Protein AF-A0A6M0Q536-F1 (afdb_monomer)

Nearest PDB structures (foldseek):
  7dgu-assembly1_A  TM=4.627E-01  e=6.100E+00  Escherichia coli 'BL21-Gold(DE3)pLysS AG'

Solvent-accessible surface area (backbone atoms only — not comparable to full-atom values): 6982 Å² total; per-residue (Å²): 132,87,82,49,74,70,56,54,53,50,52,52,52,52,51,51,53,51,48,51,36,23,43,57,85,46,100,73,49,88,77,66,65,60,86,51,52,60,60,49,54,52,47,50,54,52,47,60,52,52,55,46,62,73,68,71,52,58,64,66,59,53,46,54,47,53,52,51,51,52,54,47,52,55,47,50,48,53,52,40,47,74,71,69,31,56,46,75,71,44,77,35,94,88,29,70,66,43,54,52,52,50,52,51,50,52,52,51,49,50,54,51,50,55,51,48,56,62,74,77,107

Sequence (121 aa):
MKLKPFEIVIIIVFTLLFAYDYFPRTSLTGTIPQGILIPIILGLLLFSLLYKKTKNINSKEILKWQIALTVYILFLMSLFTILGGESSTGLSFDNELVWIVILFSLFQIYNQWKKVKKSET

Foldseek 3Di:
DDQDPVLVVLLVVLLVLLCLQQCCVPPVNPPDDLVVSVVVNVVSLVCLLVVCVVVPHPLVVSLVSLVVVLVSNVVSQVVSVVVVGDGNNPCHPPDPVVVVVSVVSVVVSVVSVVVNVVVVD

Mean predicted aligned error: 7.88 Å

Structure (mmCIF, N/CA/C/O backbone):
data_AF-A0A6M0Q536-F1
#
_entry.id   AF-A0A6M0Q536-F1
#
loop_
_atom_site.group_PDB
_atom_site.id
_atom_site.type_symbol
_atom_site.label_atom_id
_atom_site.label_alt_id
_atom_site.label_comp_id
_atom_site.label_asym_id
_atom_site.label_entity_id
_atom_site.label_seq_id
_atom_site.pdbx_PDB_ins_code
_atom_site.Cartn_x
_atom_site.Cartn_y
_atom_site.Cartn_z
_atom_site.occupancy
_atom_site.B_iso_or_equiv
_atom_site.auth_seq_id
_atom_site.auth_comp_id
_atom_site.auth_asym_id
_atom_site.auth_atom_id
_atom_site.pdbx_PDB_model_num
ATOM 1 N N . MET A 1 1 ? -20.141 0.190 2.663 1.00 60.12 1 MET A N 1
ATOM 2 C CA . MET A 1 1 ? -19.240 1.170 3.311 1.00 60.12 1 MET A CA 1
ATOM 3 C C . MET A 1 1 ? -19.283 2.423 2.458 1.00 60.12 1 MET A C 1
ATOM 5 O O . MET A 1 1 ? -19.053 2.297 1.266 1.00 60.12 1 MET A O 1
ATOM 9 N N . LYS A 1 2 ? -19.690 3.579 2.995 1.00 72.12 2 LYS A N 1
ATOM 10 C CA . LYS A 1 2 ? -19.675 4.827 2.214 1.00 72.12 2 LYS A CA 1
ATOM 11 C C . LYS A 1 2 ? -18.242 5.359 2.209 1.00 72.12 2 LYS A C 1
ATOM 13 O O . LYS A 1 2 ? -17.710 5.608 3.288 1.00 72.12 2 LYS A O 1
ATOM 18 N N . LEU A 1 3 ? -17.637 5.475 1.028 1.00 73.94 3 LEU A N 1
ATOM 19 C CA . LEU A 1 3 ? -16.287 6.015 0.879 1.00 73.94 3 LEU A CA 1
ATOM 20 C C . LEU A 1 3 ? -16.305 7.523 1.138 1.00 73.94 3 LEU A C 1
ATOM 22 O O . LEU A 1 3 ? -17.150 8.242 0.603 1.00 73.94 3 LEU A O 1
ATOM 26 N N . LYS A 1 4 ? -15.387 8.001 1.978 1.00 82.06 4 LYS A N 1
ATOM 27 C CA . LYS A 1 4 ? -15.217 9.438 2.244 1.00 82.06 4 LYS A CA 1
ATOM 28 C C . LYS A 1 4 ? -14.354 10.064 1.133 1.00 82.06 4 LYS A C 1
ATOM 30 O O . LYS A 1 4 ? -13.466 9.390 0.622 1.00 82.06 4 LYS A O 1
ATOM 35 N N . PRO A 1 5 ? -14.515 11.354 0.789 1.00 84.00 5 PRO A N 1
ATOM 36 C CA . PRO A 1 5 ? -13.710 11.992 -0.263 1.00 84.00 5 PRO A CA 1
ATOM 37 C C . PRO A 1 5 ? -12.193 11.830 -0.072 1.00 84.00 5 PRO A C 1
ATOM 39 O O . PRO A 1 5 ? -11.469 11.540 -1.016 1.00 84.00 5 PRO A O 1
ATOM 42 N N . PHE A 1 6 ? -11.716 11.914 1.173 1.00 80.75 6 PHE A N 1
ATOM 43 C CA . PHE A 1 6 ? -10.310 11.684 1.525 1.00 80.75 6 PHE A CA 1
ATOM 44 C C . PHE A 1 6 ? -9.820 10.260 1.198 1.00 80.75 6 PHE A C 1
ATOM 46 O O . PHE A 1 6 ? -8.687 10.072 0.773 1.00 80.75 6 PHE A O 1
ATOM 53 N N . GLU A 1 7 ? -10.681 9.255 1.364 1.00 83.69 7 GLU A N 1
ATOM 54 C CA . GLU A 1 7 ? -10.376 7.854 1.048 1.00 83.69 7 GLU A CA 1
ATOM 55 C C . GLU A 1 7 ? -10.223 7.646 -0.461 1.00 83.69 7 GLU A C 1
ATOM 57 O O . GLU A 1 7 ? -9.331 6.924 -0.898 1.00 83.69 7 GLU A O 1
ATOM 62 N N . ILE A 1 8 ? -11.050 8.331 -1.255 1.00 87.19 8 ILE A N 1
ATOM 63 C CA . ILE A 1 8 ? -10.973 8.315 -2.720 1.00 87.19 8 ILE A CA 1
ATOM 64 C C . ILE A 1 8 ? -9.650 8.928 -3.187 1.00 87.19 8 ILE A C 1
ATOM 66 O O . ILE A 1 8 ? -8.968 8.339 -4.021 1.00 87.19 8 ILE A O 1
ATOM 70 N N . VAL A 1 9 ? -9.249 10.068 -2.611 1.00 87.50 9 VAL A N 1
ATOM 71 C CA . VAL A 1 9 ? -7.954 10.699 -2.919 1.00 87.50 9 VAL A CA 1
ATOM 72 C C . VAL A 1 9 ? -6.802 9.744 -2.615 1.00 87.50 9 VAL A C 1
ATOM 74 O O . VAL A 1 9 ? -5.929 9.567 -3.456 1.00 87.50 9 VAL A O 1
ATOM 77 N N . ILE A 1 10 ? -6.823 9.076 -1.456 1.00 86.00 10 ILE A N 1
ATOM 78 C CA . ILE A 1 10 ? -5.803 8.080 -1.101 1.00 86.00 10 ILE A CA 1
ATOM 79 C C . ILE A 1 10 ? -5.741 6.961 -2.147 1.00 86.00 10 ILE A C 1
ATOM 81 O O . ILE A 1 10 ? -4.655 6.647 -2.623 1.00 86.00 10 ILE A O 1
ATOM 85 N N . ILE A 1 11 ? -6.884 6.387 -2.530 1.00 88.19 11 ILE A N 1
ATOM 86 C CA . ILE A 1 11 ? -6.954 5.312 -3.532 1.00 88.19 11 ILE A CA 1
ATOM 87 C C . ILE A 1 11 ? -6.349 5.762 -4.866 1.00 88.19 11 ILE A C 1
ATOM 89 O O . ILE A 1 11 ? -5.525 5.047 -5.435 1.00 88.19 11 ILE A O 1
ATOM 93 N N . ILE A 1 12 ? -6.706 6.958 -5.343 1.00 89.06 12 ILE A N 1
ATOM 94 C CA . ILE A 1 12 ? -6.178 7.516 -6.596 1.00 89.06 12 ILE A CA 1
ATOM 95 C C . ILE A 1 12 ? -4.659 7.692 -6.509 1.00 89.06 12 ILE A C 1
ATOM 97 O O . ILE A 1 12 ? -3.941 7.272 -7.414 1.00 89.06 12 ILE A O 1
ATOM 101 N N . VAL A 1 13 ? -4.157 8.260 -5.408 1.00 87.38 13 VAL A N 1
ATOM 102 C CA . VAL A 1 13 ? -2.716 8.467 -5.204 1.00 87.38 13 VAL A CA 1
ATOM 103 C C . VAL A 1 13 ? -1.970 7.131 -5.164 1.00 87.38 13 VAL A C 1
ATOM 105 O O . VAL A 1 13 ? -0.948 6.997 -5.830 1.00 87.38 13 VAL A O 1
ATOM 108 N N . PHE A 1 14 ? -2.491 6.121 -4.458 1.00 86.00 14 PHE A N 1
ATOM 109 C CA . PHE A 1 14 ? -1.910 4.775 -4.468 1.00 86.00 14 PHE A CA 1
ATOM 110 C C . PHE A 1 14 ? -1.904 4.167 -5.872 1.00 86.00 14 PHE A C 1
ATOM 112 O O . PHE A 1 14 ? -0.884 3.629 -6.286 1.00 86.00 14 PHE A O 1
ATOM 119 N N . THR A 1 15 ? -3.000 4.294 -6.623 1.00 89.94 15 THR A N 1
ATOM 120 C CA . THR A 1 15 ? -3.081 3.790 -8.005 1.00 89.94 15 THR A CA 1
ATOM 121 C C . THR A 1 15 ? -1.987 4.397 -8.873 1.00 89.94 15 THR A C 1
ATOM 123 O O . THR A 1 15 ? -1.279 3.672 -9.565 1.00 89.94 15 THR A O 1
ATOM 126 N N . LEU A 1 16 ? -1.836 5.724 -8.821 1.00 86.69 16 LEU A N 1
ATOM 127 C CA . LEU A 1 16 ? -0.845 6.454 -9.608 1.00 86.69 16 LEU A CA 1
ATOM 128 C C . LEU A 1 16 ? 0.582 6.082 -9.205 1.00 86.69 16 LEU A C 1
ATOM 130 O O . LEU A 1 16 ? 1.418 5.881 -10.080 1.00 86.69 16 LEU A O 1
ATOM 134 N N . LEU A 1 17 ? 0.854 5.948 -7.904 1.00 84.81 17 LEU A N 1
ATOM 135 C CA . LEU A 1 17 ? 2.164 5.529 -7.400 1.00 84.81 17 LEU A CA 1
ATOM 136 C C . LEU A 1 17 ? 2.531 4.121 -7.876 1.00 84.81 17 LEU A C 1
ATOM 138 O O . LEU A 1 17 ? 3.633 3.919 -8.376 1.00 84.81 17 LEU A O 1
ATOM 142 N N . PHE A 1 18 ? 1.606 3.165 -7.770 1.00 86.12 18 PHE A N 1
ATOM 143 C CA . PHE A 1 18 ? 1.832 1.804 -8.256 1.00 86.12 18 PHE A CA 1
ATOM 144 C C . PHE A 1 18 ? 1.961 1.760 -9.782 1.00 86.12 18 PHE A C 1
ATOM 146 O O . PHE A 1 18 ? 2.809 1.040 -10.296 1.00 86.12 18 PHE A O 1
ATOM 153 N N . ALA A 1 19 ? 1.175 2.554 -10.516 1.00 85.94 19 ALA A N 1
ATOM 154 C CA . ALA A 1 19 ? 1.285 2.630 -11.970 1.00 85.94 19 ALA A CA 1
ATOM 155 C C . ALA A 1 19 ? 2.647 3.200 -12.393 1.00 85.94 19 ALA A C 1
ATOM 157 O O . ALA A 1 19 ? 3.270 2.686 -13.317 1.00 85.94 19 ALA A O 1
ATOM 158 N N . TYR A 1 20 ? 3.136 4.223 -11.689 1.00 82.88 20 TYR A N 1
ATOM 159 C CA . TYR A 1 20 ? 4.464 4.787 -11.917 1.00 82.88 20 TYR A CA 1
ATOM 160 C C . TYR A 1 20 ? 5.575 3.768 -11.626 1.00 82.88 20 TYR A C 1
ATOM 162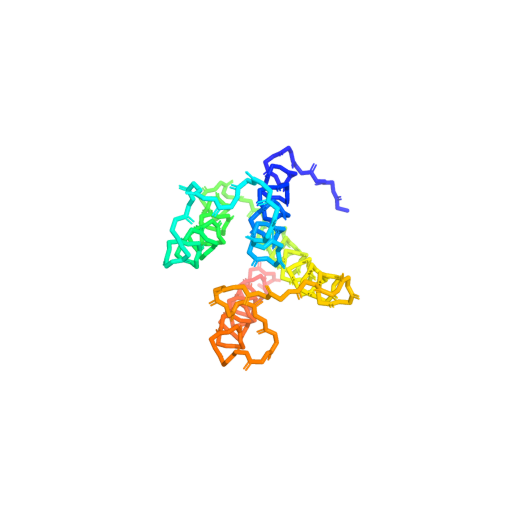 O O . TYR A 1 20 ? 6.536 3.668 -12.384 1.00 82.88 20 TYR A O 1
ATOM 170 N N . ASP A 1 21 ? 5.432 2.997 -10.547 1.00 82.94 21 ASP A N 1
ATOM 171 C CA . ASP A 1 21 ? 6.408 1.983 -10.148 1.00 82.94 21 ASP A CA 1
ATOM 172 C C . ASP A 1 21 ? 6.466 0.774 -11.101 1.00 82.94 21 ASP A C 1
ATOM 174 O O . ASP A 1 21 ? 7.563 0.314 -11.419 1.00 82.94 21 ASP A O 1
ATOM 178 N N . TYR A 1 22 ? 5.312 0.283 -11.567 1.00 85.62 22 TYR A N 1
ATOM 179 C CA . TYR A 1 22 ? 5.192 -0.910 -12.422 1.00 85.62 22 TYR A CA 1
ATOM 180 C C . TYR A 1 22 ? 5.349 -0.623 -13.921 1.00 85.62 22 TYR A C 1
ATOM 182 O O . TYR A 1 22 ? 5.641 -1.533 -14.697 1.00 85.62 22 TYR A O 1
ATOM 190 N N . PHE A 1 23 ? 5.170 0.631 -14.352 1.00 84.56 23 PHE A N 1
ATOM 191 C CA . PHE A 1 23 ? 5.327 1.041 -15.751 1.00 84.56 23 PHE A CA 1
ATOM 192 C C . PHE A 1 23 ? 6.400 2.136 -15.920 1.00 84.56 23 PHE A C 1
ATOM 194 O O . PHE A 1 23 ? 6.118 3.209 -16.473 1.00 84.56 23 PHE A O 1
ATOM 201 N N . PRO A 1 24 ? 7.667 1.858 -15.534 1.00 73.25 24 PRO A N 1
ATOM 202 C CA . PRO A 1 24 ? 8.777 2.814 -15.551 1.00 73.25 24 PRO A CA 1
ATOM 203 C C . PRO A 1 24 ? 9.252 3.202 -16.964 1.00 73.25 24 PRO A C 1
ATOM 205 O O . PRO A 1 24 ? 10.125 4.051 -17.104 1.00 73.25 24 PRO A O 1
ATOM 208 N N . ARG A 1 25 ? 8.707 2.609 -18.034 1.00 66.69 25 ARG A N 1
ATOM 209 C CA . ARG A 1 25 ? 9.031 2.957 -19.435 1.00 66.69 25 ARG A CA 1
ATOM 210 C C . ARG A 1 25 ? 8.020 3.900 -20.093 1.00 66.69 25 ARG A C 1
ATOM 212 O O . ARG A 1 25 ? 8.147 4.199 -21.277 1.00 66.69 25 ARG A O 1
ATOM 219 N N . THR A 1 26 ? 7.011 4.358 -19.358 1.00 64.44 26 THR A N 1
ATOM 220 C CA . THR A 1 26 ? 6.103 5.405 -19.844 1.00 64.44 26 THR A CA 1
ATOM 221 C C . THR A 1 26 ? 6.807 6.765 -19.796 1.00 64.44 26 THR A C 1
ATOM 223 O O . THR A 1 26 ? 7.661 6.989 -18.951 1.00 64.44 26 THR A O 1
ATOM 226 N N . SER A 1 27 ? 6.476 7.705 -20.683 1.00 58.19 27 SER A N 1
ATOM 227 C CA . SER A 1 27 ? 7.138 9.023 -20.824 1.00 58.19 27 SER A CA 1
ATOM 228 C C . SER A 1 27 ? 7.092 9.937 -19.581 1.00 58.19 27 SER A C 1
ATOM 230 O O . SER A 1 27 ? 7.595 11.057 -19.616 1.00 58.19 27 SER A O 1
ATOM 232 N N . LEU A 1 28 ? 6.510 9.466 -18.478 1.00 57.03 28 LEU A N 1
ATOM 233 C CA . LEU A 1 28 ? 6.368 10.163 -17.203 1.00 57.03 28 LEU A CA 1
ATOM 234 C C . LEU A 1 28 ? 7.498 9.840 -16.206 1.00 57.03 28 LEU A C 1
ATOM 236 O O . LEU A 1 28 ? 7.566 10.458 -15.152 1.00 57.03 28 LEU A O 1
ATOM 240 N N . THR A 1 29 ? 8.385 8.892 -16.507 1.00 55.72 29 THR A N 1
ATOM 241 C CA . THR A 1 29 ? 9.175 8.161 -15.495 1.00 55.72 29 THR A CA 1
ATOM 242 C C . THR A 1 29 ? 10.559 8.732 -15.185 1.00 55.72 29 THR A C 1
ATOM 244 O O . THR A 1 29 ? 11.298 8.177 -14.372 1.00 55.72 29 THR A O 1
ATOM 247 N N . GLY A 1 30 ? 10.906 9.876 -15.777 1.00 58.12 30 GLY A N 1
ATOM 248 C CA . GLY A 1 30 ? 12.162 10.584 -15.508 1.00 58.12 30 GLY A CA 1
ATOM 249 C C . GLY A 1 30 ? 12.117 11.549 -14.317 1.00 58.12 30 GLY A C 1
ATOM 250 O O . GLY A 1 30 ? 13.129 12.176 -14.017 1.00 58.12 30 GLY A O 1
ATOM 251 N N . THR A 1 31 ? 10.963 11.729 -13.665 1.00 61.66 31 THR A N 1
ATOM 252 C CA . THR A 1 31 ? 10.758 12.844 -12.719 1.00 61.66 31 THR A CA 1
ATOM 253 C C . THR A 1 31 ? 10.974 12.465 -11.251 1.00 61.66 31 THR A C 1
ATOM 255 O O . THR A 1 31 ? 11.407 13.309 -10.470 1.00 61.66 31 THR A O 1
ATOM 258 N N . ILE A 1 32 ? 10.696 11.218 -10.849 1.00 64.25 32 ILE A N 1
ATOM 259 C CA . ILE A 1 32 ? 10.777 10.778 -9.444 1.00 64.25 32 ILE A CA 1
ATOM 260 C C . ILE A 1 32 ? 11.855 9.696 -9.278 1.00 64.25 32 ILE A C 1
ATOM 262 O O . ILE A 1 32 ? 11.732 8.629 -9.886 1.00 64.25 32 ILE A O 1
ATOM 266 N N . PRO A 1 33 ? 12.878 9.922 -8.427 1.00 68.62 33 PRO A N 1
ATOM 267 C CA . PRO A 1 33 ? 13.876 8.909 -8.104 1.00 68.62 33 PRO A CA 1
ATOM 268 C C . PRO A 1 33 ? 13.245 7.674 -7.448 1.00 68.62 33 PRO A C 1
ATOM 270 O O . PRO A 1 33 ? 12.527 7.778 -6.450 1.00 68.62 33 PRO A O 1
ATOM 273 N N . GLN A 1 34 ? 13.577 6.493 -7.970 1.00 67.25 34 GLN A N 1
ATOM 274 C CA . GLN A 1 34 ? 13.030 5.200 -7.539 1.00 67.25 34 GLN A CA 1
ATOM 275 C C . GLN A 1 34 ? 13.205 4.935 -6.035 1.00 67.25 34 GLN A C 1
ATOM 277 O O . GLN A 1 34 ? 12.285 4.456 -5.378 1.00 67.25 34 GLN A O 1
ATOM 282 N N . GLY A 1 35 ? 14.333 5.347 -5.447 1.00 67.88 35 GLY A N 1
ATOM 283 C CA . GLY A 1 35 ? 14.594 5.177 -4.011 1.00 67.88 35 GLY A CA 1
ATOM 284 C C . GLY A 1 35 ? 13.632 5.930 -3.078 1.00 67.88 35 GLY A C 1
ATOM 285 O O . GLY A 1 35 ? 13.570 5.615 -1.893 1.00 67.88 35 GLY A O 1
ATOM 286 N N . ILE A 1 36 ? 12.867 6.906 -3.586 1.00 72.44 36 ILE A N 1
ATOM 287 C CA . ILE A 1 36 ? 11.964 7.750 -2.782 1.00 72.44 36 ILE A CA 1
ATOM 288 C C . ILE A 1 36 ? 10.508 7.244 -2.844 1.00 72.44 36 ILE A C 1
ATOM 290 O O . ILE A 1 36 ? 9.707 7.536 -1.957 1.00 72.44 36 ILE A O 1
ATOM 294 N N . LEU A 1 37 ? 10.147 6.422 -3.833 1.00 76.75 37 LEU A N 1
ATOM 295 C CA . LEU A 1 37 ? 8.779 5.901 -3.978 1.00 76.75 37 LEU A CA 1
ATOM 296 C C . LEU A 1 37 ? 8.359 5.015 -2.801 1.00 76.75 37 LEU A C 1
ATOM 298 O O . LEU A 1 37 ? 7.270 5.198 -2.260 1.00 76.75 37 LEU A O 1
ATOM 302 N N . ILE A 1 38 ? 9.235 4.110 -2.354 1.00 75.19 38 ILE A N 1
ATOM 303 C CA . ILE A 1 38 ? 8.976 3.244 -1.194 1.00 75.19 38 ILE A CA 1
ATOM 304 C C . ILE A 1 38 ? 8.657 4.073 0.063 1.00 75.19 38 ILE A C 1
ATOM 306 O O . ILE A 1 38 ? 7.584 3.868 0.640 1.00 75.19 38 ILE A O 1
ATOM 310 N N . PRO A 1 39 ? 9.507 5.029 0.503 1.00 77.44 39 PRO A N 1
ATOM 311 C CA . PRO A 1 39 ? 9.196 5.833 1.680 1.00 77.44 39 PRO A CA 1
ATOM 312 C C . PRO A 1 39 ? 7.962 6.728 1.493 1.00 77.44 39 PRO A C 1
ATOM 314 O O . PRO A 1 39 ? 7.252 6.956 2.471 1.00 77.44 39 PRO A O 1
ATOM 317 N N . ILE A 1 40 ? 7.640 7.179 0.272 1.00 80.75 40 ILE A N 1
ATOM 318 C CA . ILE A 1 40 ? 6.387 7.906 -0.008 1.00 80.75 40 ILE A CA 1
ATOM 319 C C . ILE A 1 40 ? 5.168 7.004 0.214 1.00 80.75 40 ILE A C 1
ATOM 321 O O . ILE A 1 40 ? 4.230 7.400 0.905 1.00 80.75 40 ILE A O 1
ATOM 325 N N . ILE A 1 41 ? 5.182 5.788 -0.335 1.00 78.81 41 ILE A N 1
ATOM 326 C CA . ILE A 1 41 ? 4.088 4.817 -0.209 1.00 78.81 41 ILE A CA 1
ATOM 327 C C . ILE A 1 41 ? 3.895 4.428 1.262 1.00 78.81 41 ILE A C 1
ATOM 329 O O . ILE A 1 41 ? 2.773 4.476 1.773 1.00 78.81 41 ILE A O 1
ATOM 333 N N . LEU A 1 42 ? 4.984 4.122 1.974 1.00 78.00 42 LEU A N 1
ATOM 334 C CA . LEU A 1 42 ? 4.960 3.841 3.414 1.00 78.00 42 LEU A CA 1
ATOM 335 C C . LEU A 1 42 ? 4.451 5.037 4.225 1.00 78.00 42 LEU A C 1
ATOM 337 O O . LEU A 1 42 ? 3.588 4.873 5.090 1.00 78.00 42 LEU A O 1
ATOM 341 N N . GLY A 1 43 ? 4.94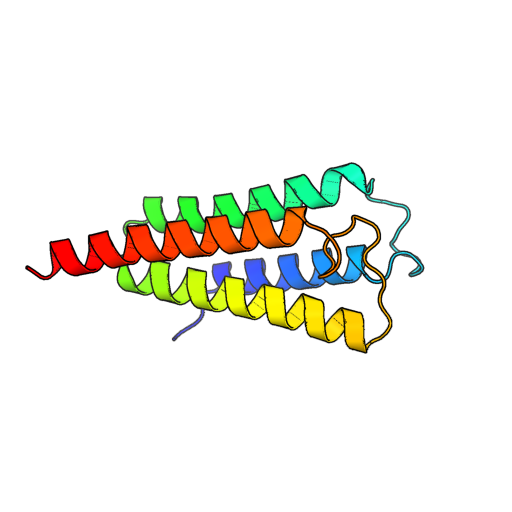8 6.240 3.933 1.00 81.25 43 GLY A N 1
ATOM 342 C CA . GLY A 1 43 ? 4.526 7.475 4.585 1.00 81.25 43 GLY A CA 1
ATOM 343 C C . GLY A 1 43 ? 3.035 7.742 4.397 1.00 81.25 43 GLY A C 1
ATOM 344 O O . GLY A 1 43 ? 2.341 8.049 5.366 1.00 81.25 43 GLY A O 1
ATOM 345 N N . LEU A 1 44 ? 2.512 7.542 3.186 1.00 81.12 44 LEU A N 1
ATOM 346 C CA . LEU A 1 44 ? 1.092 7.701 2.874 1.00 81.12 44 LEU A CA 1
ATOM 347 C C . LEU A 1 44 ? 0.224 6.675 3.616 1.00 81.12 44 LEU A C 1
ATOM 349 O O . LEU A 1 44 ? -0.846 7.016 4.127 1.00 81.12 44 LEU A O 1
ATOM 353 N N . LEU A 1 45 ? 0.700 5.433 3.726 1.00 76.00 45 LEU A N 1
ATOM 354 C CA . LEU A 1 45 ? 0.014 4.358 4.441 1.00 76.00 45 LEU A CA 1
ATOM 355 C C . LEU A 1 45 ? -0.060 4.660 5.946 1.00 76.00 45 LEU A C 1
ATOM 357 O O . LEU A 1 45 ? -1.140 4.610 6.539 1.00 76.00 45 LEU A O 1
ATOM 361 N N . LEU A 1 46 ? 1.056 5.077 6.553 1.00 79.00 46 LEU A N 1
ATOM 362 C CA . LEU A 1 46 ? 1.103 5.512 7.953 1.00 79.00 46 LEU A CA 1
ATOM 363 C C . LEU A 1 46 ? 0.245 6.759 8.191 1.00 79.00 46 LEU A C 1
ATOM 365 O O . LEU A 1 46 ? -0.515 6.807 9.160 1.00 79.00 46 LEU A O 1
ATOM 369 N N . PHE A 1 47 ? 0.308 7.743 7.294 1.00 80.06 47 PHE A N 1
ATOM 370 C CA . PHE A 1 47 ? -0.497 8.958 7.375 1.00 80.06 47 PHE A CA 1
ATOM 371 C C . PHE A 1 47 ? -1.995 8.645 7.319 1.00 80.06 47 PHE A C 1
ATOM 373 O O . PHE A 1 47 ? -2.752 9.134 8.160 1.00 80.06 47 PHE A O 1
ATOM 380 N N . SER A 1 48 ? -2.431 7.766 6.407 1.00 74.25 48 SER A N 1
ATOM 381 C CA . SER A 1 48 ? -3.831 7.329 6.323 1.00 74.25 48 SER A CA 1
ATOM 382 C C . SER A 1 48 ? -4.326 6.711 7.634 1.00 74.25 48 SER A C 1
ATOM 384 O O . SER A 1 48 ? -5.506 6.856 7.967 1.00 74.25 48 SER A O 1
ATOM 386 N N . LEU A 1 49 ? -3.463 5.998 8.358 1.00 70.12 49 LEU A N 1
ATOM 387 C CA . LEU A 1 49 ? -3.811 5.338 9.614 1.00 70.12 49 LEU A CA 1
ATOM 388 C C . LEU A 1 49 ? -3.837 6.325 10.785 1.00 70.12 49 LEU A C 1
ATOM 390 O O . LEU A 1 49 ? -4.803 6.355 11.554 1.00 70.12 49 LEU A O 1
ATOM 394 N N . LEU A 1 50 ? -2.808 7.167 10.899 1.00 72.50 50 LEU A N 1
ATOM 395 C CA . LEU A 1 50 ? -2.699 8.176 11.953 1.00 72.50 50 LEU A CA 1
ATOM 396 C C . LEU A 1 50 ? -3.807 9.227 11.842 1.00 72.50 50 LEU A C 1
ATOM 398 O O . LEU A 1 50 ? -4.438 9.551 12.846 1.00 72.50 50 LEU A O 1
ATOM 402 N N . TYR A 1 51 ? -4.117 9.690 10.628 1.00 73.12 51 TYR A N 1
ATOM 403 C CA . TYR A 1 51 ? -5.164 10.684 10.392 1.00 73.12 51 TYR A CA 1
ATOM 404 C C . TYR A 1 51 ? -6.535 10.208 10.893 1.00 73.12 51 TYR A C 1
ATOM 406 O O . TYR A 1 51 ? -7.259 10.947 11.566 1.00 73.12 51 TYR A O 1
ATOM 414 N N . LYS A 1 52 ? -6.886 8.941 10.631 1.00 67.81 52 LYS A N 1
ATOM 415 C CA . LYS A 1 52 ? -8.154 8.370 11.104 1.00 67.81 52 LYS A CA 1
ATOM 416 C C . LYS A 1 52 ? -8.196 8.169 12.616 1.00 67.81 52 LYS A C 1
ATOM 418 O O . LYS A 1 52 ? -9.253 8.368 13.214 1.00 67.81 52 LYS A O 1
ATOM 423 N N . LYS A 1 53 ? -7.062 7.816 13.225 1.00 64.69 53 LYS A N 1
ATOM 424 C CA . LYS A 1 53 ? -6.934 7.677 14.680 1.00 64.69 53 LYS A CA 1
ATOM 425 C C . LYS A 1 53 ? -7.137 9.018 15.396 1.00 64.69 53 LYS A C 1
ATOM 427 O O . LYS A 1 53 ? -7.816 9.053 16.416 1.00 64.69 53 LYS A O 1
ATOM 432 N N . THR A 1 54 ? -6.611 10.115 14.846 1.00 62.72 54 THR A N 1
ATOM 433 C CA . THR A 1 54 ? -6.747 11.466 15.423 1.00 62.72 54 THR A CA 1
ATOM 434 C C . THR A 1 54 ? -8.178 11.998 15.353 1.00 62.72 54 THR A C 1
ATOM 436 O O . THR A 1 54 ? -8.622 12.697 16.257 1.00 62.72 54 THR A O 1
ATOM 439 N N . LYS A 1 55 ? -8.944 11.642 14.315 1.00 63.31 55 LYS A N 1
ATOM 440 C CA . LYS A 1 55 ? -10.302 12.171 14.100 1.00 63.31 55 LYS A CA 1
ATOM 441 C C . LYS A 1 55 ? -11.401 11.456 14.912 1.00 63.31 55 LYS A C 1
ATOM 443 O O . LYS A 1 55 ? -12.577 11.617 14.601 1.00 63.31 55 LYS A O 1
ATOM 448 N N . ASN A 1 56 ? -11.022 10.657 15.918 1.00 61.78 56 ASN A N 1
ATOM 449 C CA . ASN A 1 56 ? -11.917 9.889 16.800 1.00 61.78 56 ASN A CA 1
ATOM 450 C C . ASN A 1 56 ? -12.975 9.065 16.031 1.00 61.78 56 ASN A C 1
ATOM 452 O O . ASN A 1 56 ? -14.123 8.914 16.444 1.00 61.78 56 ASN A O 1
ATOM 456 N N . ILE A 1 57 ? -12.592 8.575 14.848 1.00 65.75 57 ILE A N 1
ATOM 457 C CA . ILE A 1 57 ? -13.451 7.743 14.008 1.00 65.75 57 ILE A CA 1
ATOM 458 C C . ILE A 1 57 ? -13.591 6.384 14.695 1.00 65.75 57 ILE A C 1
ATOM 460 O O . ILE A 1 57 ? -12.610 5.856 15.218 1.00 65.75 57 ILE A O 1
ATOM 464 N N . ASN A 1 58 ? -14.800 5.811 14.667 1.00 74.38 58 ASN A N 1
ATOM 465 C CA . ASN A 1 58 ? -15.086 4.504 15.254 1.00 74.38 58 ASN A CA 1
ATOM 466 C C . ASN A 1 58 ? -14.000 3.490 14.853 1.00 74.38 58 ASN A C 1
ATOM 468 O O . ASN A 1 58 ? -13.723 3.291 13.668 1.00 74.38 58 ASN A O 1
ATOM 472 N N . SER A 1 59 ? -13.394 2.840 15.843 1.00 73.25 59 SER A N 1
ATOM 473 C CA . SER A 1 59 ? -12.318 1.858 15.680 1.00 73.25 59 SER A CA 1
ATOM 474 C C . SER A 1 59 ? -12.688 0.742 14.692 1.00 73.25 59 SER A C 1
ATOM 476 O O . SER A 1 59 ? -11.836 0.264 13.943 1.00 73.25 59 SER A O 1
ATOM 478 N N . LYS A 1 60 ? -13.981 0.408 14.581 1.00 77.50 60 LYS A N 1
ATOM 479 C CA . LYS A 1 60 ? -14.518 -0.524 13.576 1.00 77.50 60 LYS A CA 1
ATOM 480 C C . LYS A 1 60 ? -14.434 0.003 12.135 1.00 77.50 60 LYS A C 1
ATOM 482 O O . LYS A 1 60 ? -14.185 -0.777 11.218 1.00 77.50 60 LYS A O 1
ATOM 487 N N . GLU A 1 61 ? -14.630 1.303 11.907 1.00 78.62 61 GLU A N 1
ATOM 488 C CA . GLU A 1 61 ? -14.452 1.927 10.583 1.00 78.62 61 GLU A CA 1
ATOM 489 C C . GLU A 1 61 ? -12.976 2.020 10.189 1.00 78.62 61 GLU A C 1
ATOM 491 O O . GLU A 1 61 ? -12.647 1.848 9.014 1.00 78.62 61 GLU A O 1
ATOM 496 N N . ILE A 1 62 ? -12.086 2.273 11.156 1.00 78.38 62 ILE A N 1
ATOM 497 C CA . ILE A 1 62 ? -10.634 2.298 10.922 1.0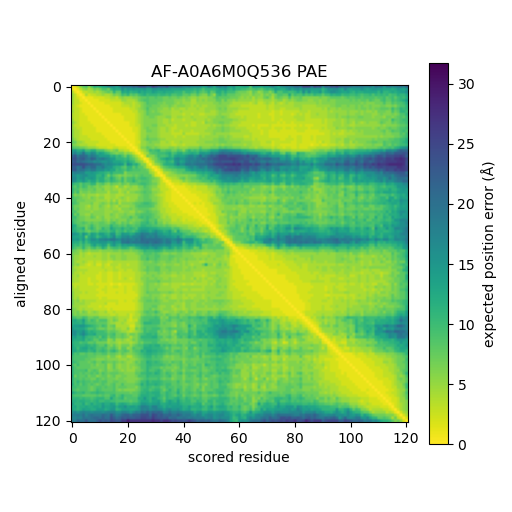0 78.38 62 ILE A CA 1
ATOM 498 C C . ILE A 1 62 ? -10.160 0.912 10.476 1.00 78.38 62 ILE A C 1
ATOM 500 O O . ILE A 1 62 ? -9.508 0.801 9.440 1.00 78.38 62 ILE A O 1
ATOM 504 N N . LEU A 1 63 ? -10.587 -0.141 11.179 1.00 78.31 63 LEU A N 1
ATOM 505 C CA . LEU A 1 63 ? -10.302 -1.528 10.811 1.00 78.31 63 LEU A CA 1
ATOM 506 C C . LEU A 1 63 ? -10.804 -1.895 9.417 1.00 78.31 63 LEU A C 1
ATOM 508 O O . LEU A 1 63 ? -10.043 -2.420 8.608 1.00 78.31 63 LEU A O 1
ATOM 512 N N . LYS A 1 64 ? -12.079 -1.606 9.119 1.00 84.38 64 LYS A N 1
ATOM 513 C CA . LYS A 1 64 ? -12.660 -1.892 7.798 1.00 84.38 64 LYS A CA 1
ATOM 514 C C . LYS A 1 64 ? -11.878 -1.204 6.683 1.00 84.38 64 LYS A C 1
ATOM 516 O O . LYS A 1 64 ? -11.637 -1.815 5.649 1.00 84.38 64 LYS A O 1
ATOM 521 N N . TRP A 1 65 ? -11.462 0.041 6.905 1.00 82.94 65 TRP A N 1
ATOM 522 C CA . TRP A 1 65 ? -10.641 0.778 5.950 1.00 82.94 65 TRP A CA 1
ATOM 523 C C . TRP A 1 65 ? -9.248 0.193 5.783 1.00 82.94 65 TRP A C 1
ATOM 525 O O . TRP A 1 65 ? -8.790 0.063 4.657 1.00 82.94 65 TRP A O 1
ATOM 535 N N . GLN A 1 66 ? -8.589 -0.189 6.874 1.00 82.19 66 GLN A N 1
ATOM 536 C CA . GLN A 1 66 ? -7.257 -0.776 6.799 1.00 82.19 66 GLN A CA 1
ATOM 537 C C . GLN A 1 66 ? -7.269 -2.111 6.043 1.00 82.19 66 GLN A C 1
ATOM 539 O O . GLN A 1 66 ? -6.404 -2.346 5.200 1.00 82.19 66 GLN A O 1
ATOM 544 N N . ILE A 1 67 ? -8.279 -2.952 6.290 1.00 84.75 67 ILE A N 1
ATOM 545 C CA . ILE A 1 67 ? -8.492 -4.198 5.540 1.00 84.75 67 ILE A CA 1
ATOM 546 C C . ILE A 1 67 ? -8.749 -3.885 4.063 1.00 84.75 67 ILE A C 1
ATOM 548 O O . ILE A 1 67 ? -8.078 -4.447 3.203 1.00 84.75 67 ILE A O 1
ATOM 552 N N . ALA A 1 68 ? -9.666 -2.959 3.763 1.00 87.62 68 ALA A N 1
ATOM 553 C CA . ALA A 1 68 ? -9.981 -2.573 2.389 1.00 87.62 68 ALA A CA 1
ATOM 554 C C . ALA A 1 68 ? -8.749 -2.048 1.634 1.00 87.62 68 ALA A C 1
ATOM 556 O O . ALA A 1 68 ? -8.511 -2.467 0.508 1.00 87.62 68 ALA A O 1
ATOM 557 N N . LEU A 1 69 ? -7.941 -1.188 2.264 1.00 84.38 69 LEU A N 1
ATOM 558 C CA . LEU A 1 69 ? -6.722 -0.638 1.671 1.00 84.38 69 LEU A CA 1
ATOM 559 C C . LEU A 1 69 ? -5.665 -1.727 1.438 1.00 84.38 69 LEU A C 1
ATOM 561 O O . LEU A 1 69 ? -5.037 -1.751 0.387 1.00 84.38 69 LEU A O 1
ATOM 565 N N . THR A 1 70 ? -5.491 -2.648 2.389 1.00 85.50 70 THR A N 1
ATOM 566 C CA . THR A 1 70 ? -4.527 -3.754 2.256 1.00 85.50 70 THR A CA 1
ATOM 567 C C . THR A 1 70 ? -4.919 -4.673 1.098 1.00 85.50 70 THR A C 1
ATOM 569 O O . THR A 1 70 ? -4.091 -4.978 0.245 1.00 85.50 70 THR A O 1
ATOM 572 N N . VAL A 1 71 ? -6.196 -5.060 1.019 1.00 89.19 71 VAL A N 1
ATOM 573 C CA . VAL A 1 71 ? -6.723 -5.864 -0.095 1.00 89.19 71 VAL A CA 1
ATOM 574 C C . VAL A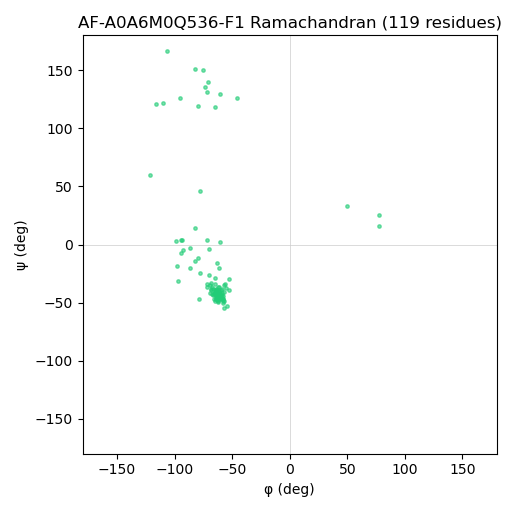 1 71 ? -6.586 -5.117 -1.421 1.00 89.19 71 VAL A C 1
ATOM 576 O O . VAL A 1 71 ? -6.216 -5.714 -2.424 1.00 89.19 71 VAL A O 1
ATOM 579 N N . TYR A 1 72 ? -6.839 -3.809 -1.424 1.00 89.38 72 TYR A N 1
ATOM 580 C CA . TYR A 1 72 ? -6.695 -2.974 -2.609 1.00 89.38 72 TYR A CA 1
ATOM 581 C C . TYR A 1 72 ? -5.249 -2.910 -3.121 1.00 89.38 72 TYR A C 1
ATOM 583 O O . TYR A 1 72 ? -5.026 -3.022 -4.322 1.00 89.38 72 TYR A O 1
ATOM 591 N N . ILE A 1 73 ? -4.266 -2.793 -2.224 1.00 86.75 73 ILE A N 1
ATOM 592 C CA . ILE A 1 73 ? -2.842 -2.822 -2.586 1.00 86.75 73 ILE A CA 1
ATOM 593 C C . ILE A 1 73 ? -2.469 -4.180 -3.195 1.00 86.75 73 ILE A C 1
ATOM 595 O O . ILE A 1 73 ? -1.868 -4.217 -4.264 1.00 86.75 73 ILE A O 1
ATOM 599 N N . LEU A 1 74 ? -2.879 -5.291 -2.573 1.00 88.62 74 LEU A N 1
ATOM 600 C CA . LEU A 1 74 ? -2.646 -6.638 -3.116 1.00 88.62 74 LEU A CA 1
ATOM 601 C C . LEU A 1 74 ? -3.296 -6.829 -4.492 1.00 88.62 74 LEU A C 1
ATOM 603 O O . LEU A 1 74 ? -2.716 -7.456 -5.382 1.00 88.62 74 LEU A O 1
ATOM 607 N N . PHE A 1 75 ? -4.496 -6.275 -4.671 1.00 91.44 75 PHE A N 1
ATOM 608 C CA . PHE A 1 75 ? -5.190 -6.276 -5.951 1.00 91.44 75 PHE A CA 1
ATOM 609 C C . PHE A 1 75 ? -4.424 -5.474 -7.009 1.00 91.44 75 PHE A C 1
ATOM 611 O O . PHE A 1 75 ? -4.225 -5.989 -8.103 1.00 91.44 75 PHE A O 1
ATOM 618 N N . LEU A 1 76 ? -3.954 -4.262 -6.690 1.00 89.56 76 LEU A N 1
ATOM 619 C CA . LEU A 1 76 ? -3.145 -3.448 -7.605 1.00 89.56 76 LEU A CA 1
ATOM 620 C C . LEU A 1 76 ? -1.855 -4.157 -8.011 1.00 89.56 76 LEU A C 1
ATOM 622 O O . LEU A 1 76 ? -1.554 -4.208 -9.199 1.00 89.56 76 LEU A O 1
ATOM 626 N N . MET A 1 77 ? -1.135 -4.736 -7.046 1.00 88.19 77 MET A N 1
ATOM 627 C CA . MET A 1 77 ? 0.064 -5.533 -7.316 1.00 88.19 77 MET A CA 1
ATOM 628 C C . MET A 1 77 ? -0.239 -6.653 -8.309 1.00 88.19 77 MET A C 1
ATOM 630 O O . MET A 1 77 ? 0.388 -6.739 -9.356 1.00 88.19 77 MET A O 1
ATOM 634 N N . SER A 1 78 ? -1.262 -7.463 -8.023 1.00 88.94 78 SER A N 1
ATOM 635 C CA . SER A 1 78 ? -1.657 -8.580 -8.890 1.00 88.94 78 SER A CA 1
ATOM 636 C C . SER A 1 78 ? -2.064 -8.101 -10.282 1.00 88.94 78 SER A C 1
ATOM 638 O O . SER A 1 78 ? -1.636 -8.666 -11.284 1.00 88.94 78 SER A O 1
ATOM 640 N N . LEU A 1 79 ? -2.875 -7.043 -10.352 1.00 91.94 79 LEU A N 1
ATOM 641 C CA . LEU A 1 79 ? -3.368 -6.485 -11.604 1.00 91.94 79 LEU A CA 1
ATOM 642 C C . LEU A 1 79 ? -2.218 -5.965 -12.471 1.00 91.94 79 LEU A C 1
ATOM 644 O O . LEU A 1 79 ? -2.158 -6.287 -13.653 1.00 91.94 79 LEU A O 1
ATOM 648 N N . PHE A 1 80 ? -1.301 -5.186 -11.898 1.00 88.56 80 PHE A N 1
ATOM 649 C CA . PHE A 1 80 ? -0.180 -4.620 -12.645 1.00 88.56 80 PHE A CA 1
ATOM 650 C C . PHE A 1 80 ? 0.864 -5.668 -13.026 1.00 88.56 80 PHE A C 1
ATOM 652 O O . PHE A 1 80 ? 1.372 -5.598 -14.142 1.00 88.56 80 PHE A O 1
ATOM 659 N N . THR A 1 81 ? 1.096 -6.692 -12.197 1.00 87.50 81 THR A N 1
ATOM 660 C CA . THR A 1 81 ? 1.900 -7.859 -12.591 1.00 87.50 81 THR A CA 1
ATOM 661 C C . THR A 1 81 ? 1.276 -8.596 -13.783 1.00 87.50 81 THR A C 1
ATOM 663 O O . THR A 1 81 ? 1.973 -8.891 -14.748 1.00 87.50 81 THR A O 1
ATOM 666 N N . ILE A 1 82 ? -0.039 -8.859 -13.769 1.00 88.25 82 ILE A N 1
ATOM 667 C CA . ILE A 1 82 ? -0.732 -9.550 -14.879 1.00 88.25 82 ILE A CA 1
ATOM 668 C C . ILE A 1 82 ? -0.699 -8.721 -16.169 1.00 88.25 82 ILE A C 1
ATOM 670 O O . ILE A 1 82 ? -0.598 -9.278 -17.260 1.00 88.25 82 ILE A O 1
ATOM 674 N N . LEU A 1 83 ? -0.744 -7.391 -16.059 1.00 88.69 83 LEU A N 1
ATOM 675 C CA . LEU A 1 83 ? -0.599 -6.476 -17.196 1.00 88.69 83 LEU A CA 1
ATOM 676 C C . LEU A 1 83 ? 0.839 -6.401 -17.749 1.00 88.69 83 LEU A C 1
ATOM 678 O O . LEU A 1 83 ? 1.094 -5.619 -18.664 1.00 88.69 83 LEU A O 1
ATOM 682 N N . GLY A 1 84 ? 1.770 -7.203 -17.222 1.00 82.94 84 GLY A N 1
ATOM 683 C CA . GLY A 1 84 ? 3.167 -7.242 -17.655 1.00 82.94 84 GLY A CA 1
ATOM 684 C C . GLY A 1 84 ? 4.007 -6.085 -17.117 1.00 82.94 84 GLY A C 1
ATOM 685 O O . GLY A 1 84 ? 5.081 -5.815 -17.650 1.00 82.94 84 GLY A O 1
ATOM 686 N N . GLY A 1 85 ? 3.514 -5.378 -16.098 1.00 83.31 85 GLY A N 1
ATOM 687 C CA . GLY A 1 85 ? 4.290 -4.382 -15.375 1.00 83.31 85 GLY A CA 1
ATOM 688 C C . GLY A 1 85 ? 5.321 -5.053 -14.471 1.00 83.31 85 GLY A C 1
ATOM 689 O O . GLY A 1 85 ? 5.007 -5.999 -13.746 1.00 83.31 85 GLY A O 1
ATOM 690 N N . GLU A 1 86 ? 6.541 -4.529 -14.479 1.00 80.56 86 GLU A N 1
ATOM 691 C CA . GLU A 1 86 ? 7.614 -4.946 -13.580 1.00 80.56 86 GLU A CA 1
ATOM 692 C C . GLU A 1 86 ? 7.878 -3.815 -12.592 1.00 80.56 86 GLU A C 1
ATOM 694 O O . GLU A 1 86 ? 8.178 -2.685 -12.987 1.00 80.56 86 GLU A O 1
ATOM 699 N N . SER A 1 87 ? 7.748 -4.114 -11.298 1.00 80.00 87 SER A N 1
ATOM 700 C CA . SER A 1 87 ? 8.021 -3.133 -10.251 1.00 80.00 87 SER A CA 1
ATOM 701 C C . SER A 1 87 ? 9.496 -2.749 -10.267 1.00 80.00 87 SER A C 1
ATOM 703 O O . SER A 1 87 ? 10.374 -3.575 -10.018 1.00 80.00 87 SER A O 1
ATOM 705 N N . SER A 1 88 ? 9.765 -1.473 -10.519 1.00 74.62 88 SER A N 1
ATOM 706 C CA . SER A 1 88 ? 11.130 -0.954 -10.585 1.00 74.62 88 SER A CA 1
ATOM 707 C C . SER A 1 88 ? 11.771 -0.728 -9.216 1.00 74.62 88 SER A C 1
ATOM 709 O O . SER A 1 88 ? 12.993 -0.765 -9.087 1.00 74.62 88 SER A O 1
ATOM 711 N N . THR A 1 89 ? 10.956 -0.520 -8.182 1.00 71.31 89 THR A N 1
ATOM 712 C CA . THR A 1 89 ? 11.421 -0.384 -6.796 1.00 71.31 89 THR A CA 1
ATOM 713 C C . THR A 1 89 ? 11.431 -1.698 -6.026 1.00 71.31 89 THR A C 1
ATOM 715 O O . THR A 1 89 ? 11.895 -1.744 -4.888 1.00 71.31 89 THR A O 1
ATOM 718 N N . GLY A 1 90 ? 10.940 -2.779 -6.634 1.00 71.50 90 GLY A N 1
ATOM 719 C CA . GLY A 1 90 ? 10.800 -4.065 -5.970 1.00 71.50 90 GLY A CA 1
ATOM 720 C C . GLY A 1 90 ? 9.594 -4.125 -5.031 1.00 71.50 90 GLY A C 1
ATOM 721 O O . GLY A 1 90 ? 9.591 -4.926 -4.111 1.00 71.50 90 GLY A O 1
ATOM 722 N N . LEU A 1 91 ? 8.543 -3.333 -5.237 1.00 74.75 91 LEU A N 1
ATOM 723 C CA . LEU A 1 91 ? 7.218 -3.560 -4.647 1.00 74.75 91 L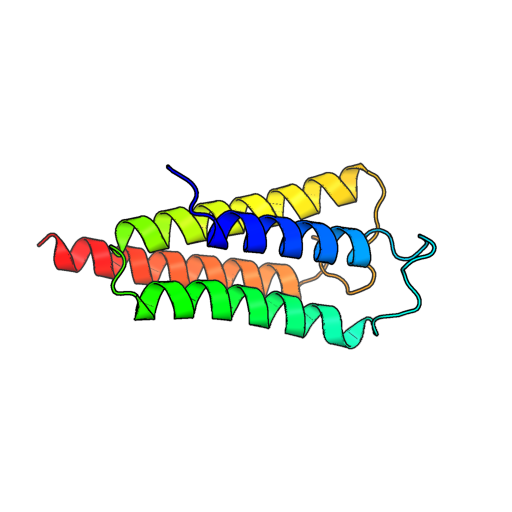EU A CA 1
ATOM 724 C C . LEU A 1 91 ? 6.450 -4.667 -5.394 1.00 74.75 91 LEU A C 1
ATOM 726 O O . LEU A 1 91 ? 5.270 -4.518 -5.719 1.00 74.75 91 LEU A O 1
ATOM 730 N N . SER A 1 92 ? 7.120 -5.785 -5.673 1.00 79.44 92 SER A N 1
ATOM 731 C CA . SER A 1 92 ? 6.555 -6.989 -6.285 1.00 79.44 92 SER A CA 1
ATOM 732 C C . SER A 1 92 ? 6.403 -8.111 -5.258 1.00 79.44 92 SER A C 1
ATOM 734 O O . SER A 1 92 ? 6.952 -8.053 -4.156 1.00 79.44 92 SER A O 1
ATOM 736 N N . PHE A 1 93 ? 5.653 -9.155 -5.618 1.00 78.94 93 PHE A N 1
ATOM 737 C CA . PHE A 1 93 ? 5.504 -10.348 -4.777 1.00 78.94 93 PHE A CA 1
ATOM 738 C C . PHE A 1 93 ? 6.823 -11.089 -4.522 1.00 78.94 93 PHE A C 1
ATOM 740 O O . PHE A 1 93 ? 6.924 -11.816 -3.534 1.00 78.94 93 PHE A O 1
ATOM 747 N N . ASP A 1 94 ? 7.825 -10.869 -5.371 1.00 79.06 94 ASP A N 1
ATOM 748 C CA . ASP A 1 94 ? 9.144 -11.494 -5.266 1.00 79.06 94 ASP A CA 1
ATOM 749 C C . ASP A 1 94 ? 10.043 -10.820 -4.222 1.00 79.06 94 ASP A C 1
ATOM 751 O O . ASP A 1 94 ? 11.090 -11.357 -3.867 1.00 79.06 94 ASP A O 1
ATOM 755 N N . ASN A 1 95 ? 9.655 -9.648 -3.709 1.00 80.50 95 ASN A N 1
ATOM 756 C CA . ASN A 1 95 ? 10.454 -8.926 -2.729 1.00 80.50 95 ASN A CA 1
ATOM 757 C C . ASN A 1 95 ? 10.018 -9.229 -1.292 1.00 80.50 95 ASN A C 1
ATOM 759 O O . ASN A 1 95 ? 8.875 -9.001 -0.887 1.00 80.50 95 ASN A O 1
ATOM 763 N N . GLU A 1 96 ? 10.982 -9.655 -0.480 1.00 79.00 96 GLU A N 1
ATOM 764 C CA . GLU A 1 96 ? 10.825 -9.935 0.949 1.00 79.00 96 GLU A CA 1
ATOM 765 C C . GLU A 1 96 ? 10.280 -8.731 1.743 1.00 79.00 96 GLU A C 1
ATOM 767 O O . GLU A 1 96 ? 9.490 -8.900 2.676 1.00 79.00 96 GLU A O 1
ATOM 772 N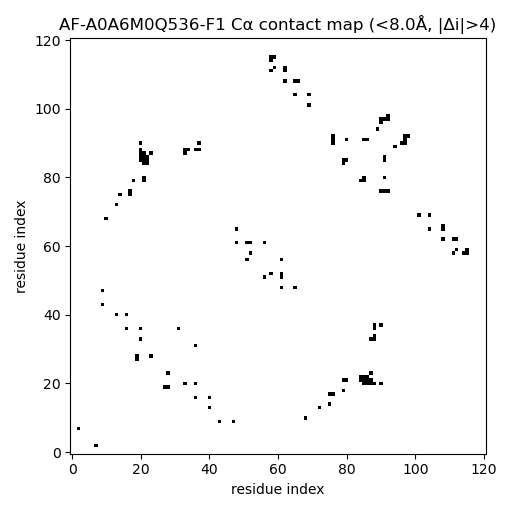 N . LEU A 1 97 ? 10.633 -7.500 1.350 1.00 77.44 97 LEU A N 1
ATOM 773 C CA . LEU A 1 97 ? 10.180 -6.273 2.015 1.00 77.44 97 LEU A CA 1
ATOM 774 C C . LEU A 1 97 ? 8.659 -6.100 1.955 1.00 77.44 97 LEU A C 1
ATOM 776 O O . LEU A 1 97 ? 8.053 -5.640 2.926 1.00 77.44 97 LEU A O 1
ATOM 780 N N . VAL A 1 98 ? 8.022 -6.488 0.848 1.00 78.06 98 VAL A N 1
ATOM 781 C CA . VAL A 1 98 ? 6.565 -6.388 0.694 1.00 78.06 98 VAL A CA 1
ATOM 782 C C . VAL A 1 98 ? 5.862 -7.283 1.710 1.00 78.06 98 VAL A C 1
ATOM 784 O O . VAL A 1 98 ? 4.919 -6.850 2.377 1.00 78.06 98 VAL A O 1
ATOM 787 N N . TRP A 1 99 ? 6.363 -8.502 1.898 1.00 82.31 99 TRP A N 1
ATOM 788 C CA . TRP A 1 99 ? 5.825 -9.441 2.877 1.00 82.31 99 TRP A CA 1
ATOM 789 C C . TRP A 1 99 ? 5.974 -8.930 4.310 1.00 82.31 99 TRP A C 1
ATOM 791 O O . TRP A 1 99 ? 5.033 -9.051 5.097 1.00 82.31 99 TRP A O 1
ATOM 801 N N . ILE A 1 100 ? 7.094 -8.276 4.637 1.00 81.06 100 ILE A N 1
ATOM 802 C CA . ILE A 1 100 ? 7.289 -7.623 5.942 1.00 81.06 100 ILE A CA 1
ATOM 803 C C . ILE A 1 100 ? 6.233 -6.532 6.166 1.00 81.06 100 ILE A C 1
ATOM 805 O O . ILE A 1 100 ? 5.609 -6.483 7.229 1.00 81.06 100 ILE A O 1
ATOM 809 N N . VAL A 1 101 ? 5.982 -5.678 5.168 1.00 79.06 101 VAL A N 1
ATOM 810 C CA . VAL A 1 101 ? 4.975 -4.606 5.262 1.00 79.06 101 VAL A CA 1
ATOM 811 C C . VAL A 1 101 ? 3.559 -5.177 5.396 1.00 79.06 101 VAL A C 1
ATOM 813 O O . VAL A 1 101 ? 2.778 -4.690 6.219 1.00 79.06 101 VAL A O 1
ATOM 816 N N . ILE A 1 102 ? 3.226 -6.234 4.649 1.00 81.12 102 ILE A N 1
ATOM 817 C CA . ILE A 1 102 ? 1.932 -6.924 4.752 1.00 81.12 102 ILE A CA 1
ATOM 818 C C . ILE A 1 102 ? 1.757 -7.525 6.149 1.00 81.12 102 ILE A C 1
ATOM 820 O O . ILE A 1 102 ? 0.730 -7.286 6.787 1.00 81.12 102 ILE A O 1
ATOM 824 N N . LEU A 1 103 ? 2.755 -8.253 6.661 1.00 84.44 103 LEU A N 1
ATOM 825 C CA . LEU A 1 103 ? 2.724 -8.834 8.007 1.00 84.44 103 LEU A CA 1
ATOM 826 C C . LEU A 1 103 ? 2.560 -7.757 9.080 1.00 84.44 103 LEU A C 1
ATOM 828 O O . LEU A 1 103 ? 1.755 -7.912 10.001 1.00 84.44 103 LEU A O 1
ATOM 832 N N . PHE A 1 104 ? 3.262 -6.634 8.941 1.00 80.25 104 PHE A N 1
ATOM 833 C CA . PHE A 1 104 ? 3.115 -5.502 9.847 1.00 80.25 104 PHE A CA 1
ATOM 834 C C . PHE A 1 104 ? 1.708 -4.887 9.781 1.00 80.25 104 PHE A C 1
ATOM 836 O O . PHE A 1 104 ? 1.116 -4.593 10.824 1.00 80.25 104 PHE A O 1
ATOM 843 N N . SER A 1 105 ? 1.126 -4.749 8.583 1.00 76.50 105 SER A N 1
ATOM 844 C CA . SER A 1 105 ? -0.264 -4.302 8.418 1.00 76.50 105 SER A CA 1
ATOM 845 C C . SER A 1 105 ? -1.243 -5.266 9.096 1.00 76.50 105 SER A C 1
ATOM 847 O O . SER A 1 105 ? -2.102 -4.831 9.865 1.00 76.50 105 SER A O 1
ATOM 849 N N . LEU A 1 106 ? -1.072 -6.578 8.902 1.00 82.06 106 LEU A N 1
ATOM 850 C CA . LEU A 1 106 ? -1.884 -7.609 9.556 1.00 82.06 106 LEU A CA 1
ATOM 851 C C . LEU A 1 106 ? -1.763 -7.548 11.083 1.00 82.06 106 LEU A C 1
ATOM 853 O O . LEU A 1 106 ? -2.775 -7.610 11.783 1.00 82.06 106 LEU A O 1
ATOM 857 N N . PHE A 1 107 ? -0.555 -7.351 11.614 1.00 82.12 107 PHE A N 1
ATOM 858 C CA . PHE A 1 107 ? -0.331 -7.180 13.050 1.00 82.12 107 PHE A CA 1
ATOM 859 C C . PHE A 1 107 ? -1.059 -5.9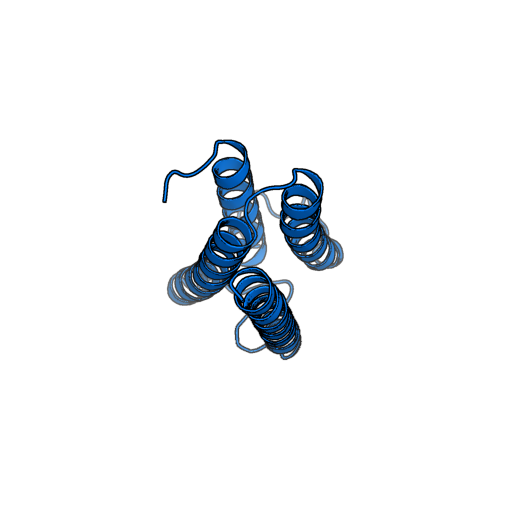49 13.606 1.00 82.12 107 PHE A C 1
ATOM 861 O O . PHE A 1 107 ? -1.668 -5.998 14.679 1.00 82.12 107 PHE A O 1
ATOM 868 N N . GLN A 1 108 ? -1.054 -4.836 12.869 1.00 77.06 108 GLN A N 1
ATOM 869 C CA . GLN A 1 108 ? -1.809 -3.648 13.257 1.00 77.06 108 GLN A CA 1
ATOM 870 C C . GLN A 1 108 ? -3.322 -3.873 13.219 1.00 77.06 108 GLN A C 1
ATOM 872 O O . GLN A 1 108 ? -4.007 -3.456 14.158 1.00 77.06 108 GLN A O 1
ATOM 877 N N . ILE A 1 109 ? -3.833 -4.547 12.183 1.00 79.75 109 ILE A N 1
ATOM 878 C CA . ILE A 1 109 ? -5.246 -4.939 12.081 1.00 79.75 109 ILE A CA 1
ATOM 879 C C . ILE A 1 109 ? -5.622 -5.801 13.290 1.00 79.75 109 ILE A C 1
ATOM 881 O O . ILE A 1 109 ? -6.611 -5.517 13.963 1.00 79.75 109 ILE A O 1
ATOM 885 N N . TYR A 1 110 ? -4.805 -6.799 13.633 1.00 82.19 110 TYR A N 1
ATOM 886 C CA . TYR A 1 110 ? -5.036 -7.663 14.790 1.00 82.19 110 TYR A CA 1
ATOM 887 C C . TYR A 1 110 ? -5.079 -6.873 16.108 1.00 82.19 110 TYR A C 1
ATOM 889 O O . TYR A 1 110 ? -6.011 -7.015 16.905 1.00 82.19 110 TYR A O 1
ATOM 897 N N . ASN A 1 111 ? -4.118 -5.971 16.323 1.00 79.62 111 ASN A N 1
ATOM 898 C CA . ASN A 1 111 ? -4.081 -5.128 17.519 1.00 79.62 111 ASN A CA 1
ATOM 899 C C . ASN A 1 111 ? -5.278 -4.178 17.614 1.00 7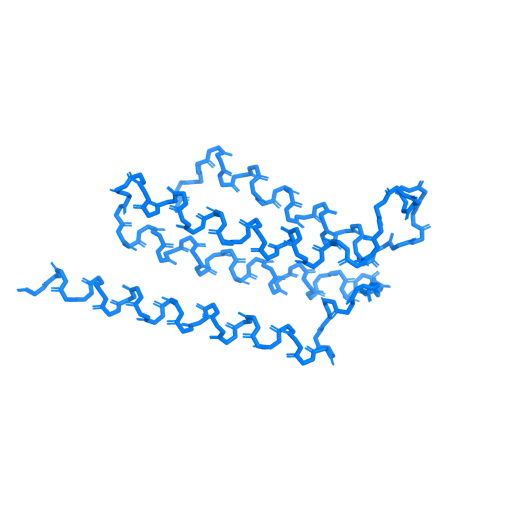9.62 111 ASN A C 1
ATOM 901 O O . ASN A 1 111 ? -5.811 -3.958 18.704 1.00 79.62 111 ASN A O 1
ATOM 905 N N . GLN A 1 112 ? -5.712 -3.602 16.494 1.00 76.19 112 GLN A N 1
ATOM 906 C CA . GLN A 1 112 ? -6.908 -2.767 16.457 1.00 76.19 112 GLN A CA 1
ATOM 907 C C . GLN A 1 112 ? -8.179 -3.591 16.700 1.00 76.19 112 GLN A C 1
ATOM 909 O O . GLN A 1 112 ? -9.045 -3.149 17.451 1.00 76.19 112 GLN A O 1
ATOM 914 N N . TRP A 1 113 ? -8.271 -4.808 16.159 1.00 79.31 113 TRP A N 1
ATOM 915 C CA . TRP A 1 113 ? -9.393 -5.716 16.404 1.00 79.31 113 TRP A CA 1
ATOM 916 C C . TRP A 1 113 ? -9.511 -6.086 17.883 1.00 79.31 113 TRP A C 1
ATOM 918 O O . TRP A 1 113 ? -10.595 -6.001 18.460 1.00 79.31 113 TRP A O 1
ATOM 928 N N . LYS A 1 114 ? -8.380 -6.371 18.541 1.00 80.25 114 LYS A N 1
ATOM 929 C CA . LYS A 1 114 ? -8.334 -6.599 19.991 1.00 80.25 114 LYS A CA 1
ATOM 930 C C . LYS A 1 114 ? -8.845 -5.392 20.788 1.00 80.25 114 LYS A C 1
ATOM 932 O O . LYS A 1 114 ? -9.535 -5.575 21.788 1.00 80.25 114 LYS A O 1
ATOM 937 N N . LYS A 1 115 ? -8.538 -4.163 20.351 1.00 74.31 115 LYS A N 1
ATOM 938 C CA . LYS A 1 115 ? -9.039 -2.930 20.989 1.00 74.31 115 LYS A CA 1
ATOM 939 C C . LYS A 1 115 ? -10.547 -2.762 20.827 1.00 74.31 115 LYS A C 1
ATOM 941 O O . LYS A 1 115 ? -11.196 -2.435 21.810 1.00 74.31 115 LYS A O 1
ATOM 946 N N . VAL A 1 116 ? -11.090 -3.029 19.635 1.00 75.50 116 VAL A N 1
ATOM 947 C CA . VAL A 1 116 ? -12.547 -3.009 19.394 1.00 75.50 116 VAL A CA 1
ATOM 948 C C . VAL A 1 116 ? -13.257 -4.008 20.300 1.00 75.50 116 VAL A C 1
ATOM 950 O O . VAL A 1 116 ? -14.215 -3.650 20.974 1.00 75.50 116 VAL A O 1
ATOM 953 N N . LYS A 1 117 ? -12.742 -5.241 20.379 1.00 73.56 117 LYS A N 1
ATOM 954 C CA . LYS A 1 117 ? -13.346 -6.291 21.204 1.00 73.56 117 LYS A CA 1
ATOM 955 C C . LYS A 1 117 ? -13.345 -5.926 22.693 1.00 73.56 117 LYS A C 1
ATOM 957 O O . LYS A 1 117 ? -14.331 -6.167 23.373 1.00 73.56 117 LYS A O 1
ATOM 962 N N . LYS A 1 118 ? -12.268 -5.296 23.181 1.00 69.75 118 LYS A N 1
ATOM 963 C CA . LYS A 1 118 ? -12.158 -4.830 24.574 1.00 69.75 118 LYS A CA 1
ATOM 964 C C . LYS A 1 118 ? -13.068 -3.635 24.896 1.00 69.75 118 LYS A C 1
ATOM 966 O O . LYS A 1 118 ? -13.409 -3.462 26.052 1.00 69.75 118 LYS A O 1
ATOM 971 N N . SER A 1 119 ? -13.431 -2.806 23.914 1.00 61.28 119 SER A N 1
ATOM 972 C CA . SER A 1 119 ? -14.395 -1.709 24.114 1.00 61.28 119 SER A CA 1
ATOM 973 C C . SER A 1 119 ? -15.864 -2.145 24.046 1.00 61.28 119 SER A C 1
ATOM 975 O O . SER A 1 119 ? -16.731 -1.366 24.418 1.00 61.28 119 SER A O 1
ATOM 977 N N . GLU A 1 120 ? -16.145 -3.349 23.538 1.00 57.88 120 GLU A N 1
ATOM 978 C CA . GLU A 1 120 ? -17.493 -3.942 23.483 1.00 57.88 120 GLU A CA 1
ATOM 979 C C . GLU A 1 120 ? -17.790 -4.856 24.699 1.00 57.88 120 GLU A C 1
ATOM 981 O O . GLU A 1 120 ? -18.847 -5.481 24.733 1.00 57.88 120 GLU A O 1
ATOM 986 N N . THR A 1 121 ? -16.872 -4.953 25.677 1.00 48.56 121 THR A N 1
ATOM 987 C CA . THR A 1 121 ? -17.045 -5.681 26.957 1.00 48.56 121 THR A CA 1
ATOM 988 C C . THR A 1 121 ? -17.079 -4.695 28.112 1.00 48.56 121 THR A C 1
ATOM 990 O O . THR A 1 121 ? -17.861 -4.939 29.053 1.00 48.56 121 THR A O 1
#

Secondary structure (DSSP, 8-state):
-PPPHHHHHHHHHHHHHHHHHH-TTSTTTTSS-HHHHHHHHHHHHHHHHHHHHHTT--HHHHHHHHHHHHHHHHHHHHHHHHTT---SSS-STT-HHHHHHHHHHHHHH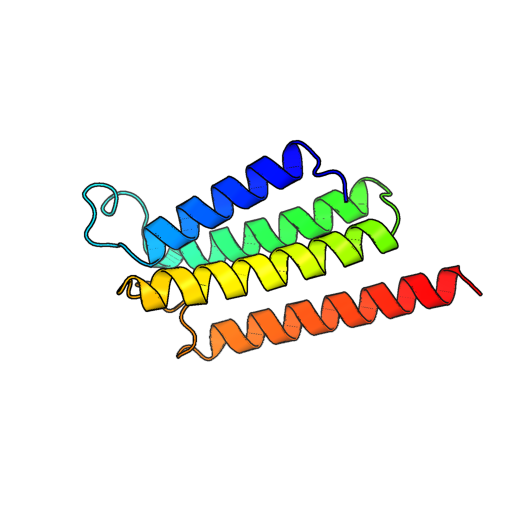HHHHHHHHHH--

pLDDT: mean 77.84, std 8.97, range [48.56, 91.94]

Organism: NCBI:txid1808955

Radius of gyration: 15.58 Å; Cα contacts (8 Å, |Δi|>4): 74; chains: 1; bounding box: 34×24×48 Å